Protein AF-A0A150H340-F1 (afdb_monomer)

Sequence (96 aa):
MKAMLTGIKAGQDNVPHRNFNGMSRMGEHELQLLKAETSENVGQYPPREIFPATLHQIESLSNSNLDALEDFYGIAFEGKSLAVRQAKFKCFIGAC

Organism: Gonium pectorale (NCBI:txid33097)

Nearest PDB structures (foldseek):
  2kvu-assembly1_A  TM=5.310E-01  e=8.066E+00  Homo sapiens
  2qnc-assembly1_B  TM=4.037E-01  e=7.118E+00  Tequatrovirus T4
  8byl-assembly1_A  TM=2.116E-01  e=2.788E+00  Homo sapiens

Structure (mmCIF, N/CA/C/O backbone):
data_AF-A0A150H340-F1
#
_entry.id   AF-A0A150H340-F1
#
loop_
_atom_site.group_PDB
_atom_site.id
_atom_site.type_symbol
_atom_site.label_atom_id
_atom_site.label_alt_id
_atom_site.label_comp_id
_atom_site.label_asym_id
_atom_site.label_entity_id
_atom_site.label_seq_id
_atom_site.pdbx_PDB_ins_code
_atom_site.Cartn_x
_atom_site.Cartn_y
_atom_site.Cartn_z
_atom_site.occupancy
_atom_site.B_iso_or_equiv
_atom_site.auth_seq_id
_atom_site.auth_comp_id
_atom_site.auth_asym_id
_atom_site.auth_atom_id
_atom_site.pdbx_PDB_model_num
ATOM 1 N N . MET A 1 1 ? 49.637 -1.217 31.233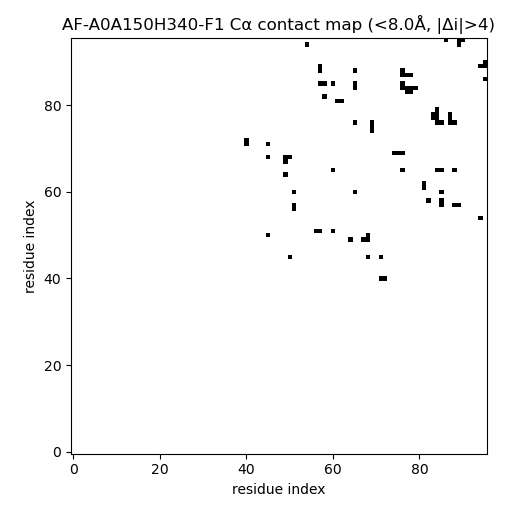 1.00 49.88 1 MET A N 1
ATOM 2 C CA . MET A 1 1 ? 48.436 -0.806 32.004 1.00 49.88 1 MET A CA 1
ATOM 3 C C . MET A 1 1 ? 48.202 0.709 32.092 1.00 49.88 1 MET A C 1
ATOM 5 O O . MET A 1 1 ? 47.072 1.099 32.335 1.00 49.88 1 MET A O 1
ATOM 9 N N . LYS A 1 2 ? 49.199 1.584 31.866 1.00 49.25 2 LYS A N 1
ATOM 10 C CA . LYS A 1 2 ? 49.019 3.050 31.965 1.00 49.25 2 LYS A CA 1
ATOM 11 C C . LYS A 1 2 ? 48.130 3.650 30.855 1.00 49.25 2 LYS A C 1
A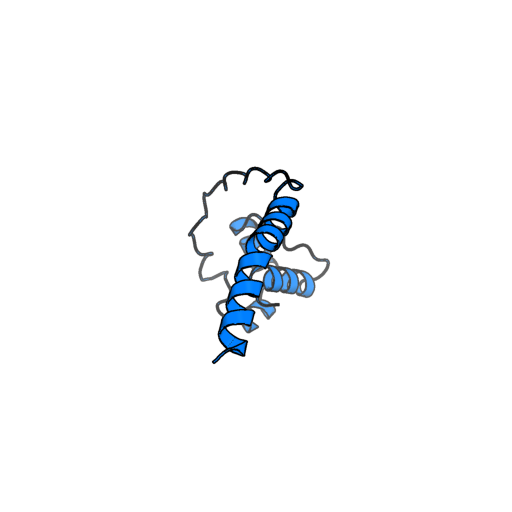TOM 13 O O . LYS A 1 2 ? 47.328 4.521 31.141 1.00 49.25 2 LYS A O 1
ATOM 18 N N . ALA A 1 3 ? 48.215 3.135 29.623 1.00 53.88 3 ALA A N 1
ATOM 19 C CA . AL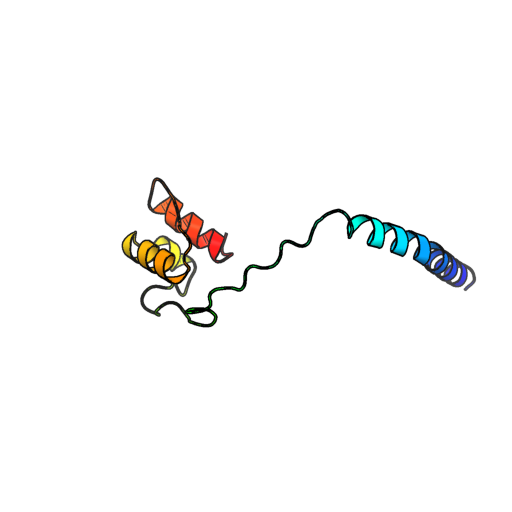A A 1 3 ? 47.463 3.647 28.467 1.00 53.88 3 ALA A CA 1
ATOM 20 C C . ALA A 1 3 ? 45.944 3.374 28.516 1.00 53.88 3 ALA A C 1
ATOM 22 O O . ALA A 1 3 ? 45.158 4.223 28.107 1.00 53.88 3 ALA A O 1
ATOM 23 N N . MET A 1 4 ? 45.518 2.224 29.061 1.00 52.66 4 MET A N 1
ATOM 24 C CA . MET A 1 4 ? 44.090 1.901 29.223 1.00 52.66 4 MET A CA 1
ATOM 25 C C . MET A 1 4 ? 43.397 2.840 30.218 1.00 52.66 4 MET A C 1
ATOM 27 O O . MET A 1 4 ? 42.274 3.267 29.977 1.00 52.66 4 MET A O 1
ATOM 31 N N . LEU A 1 5 ? 44.084 3.215 31.303 1.00 51.84 5 LEU A N 1
ATOM 32 C CA . LEU A 1 5 ? 43.545 4.139 32.304 1.00 51.84 5 LEU A CA 1
ATOM 33 C C . LEU A 1 5 ? 43.364 5.563 31.744 1.00 51.84 5 LEU A C 1
ATOM 35 O O . LEU A 1 5 ? 42.414 6.253 32.107 1.00 51.84 5 LEU A O 1
ATOM 39 N N . THR A 1 6 ? 44.243 5.987 30.829 1.00 53.50 6 THR A N 1
ATOM 40 C CA . THR A 1 6 ? 44.151 7.288 30.147 1.00 53.50 6 THR A CA 1
ATOM 41 C C . THR A 1 6 ? 42.976 7.344 29.166 1.00 53.50 6 THR A C 1
ATOM 43 O O . THR A 1 6 ? 42.281 8.357 29.107 1.00 53.50 6 THR A O 1
ATOM 46 N N . GLY A 1 7 ? 42.708 6.252 28.438 1.00 53.47 7 GLY A N 1
ATOM 47 C CA . GLY A 1 7 ? 41.573 6.164 27.510 1.00 53.47 7 GLY A CA 1
ATOM 48 C C . GLY A 1 7 ? 40.209 6.209 28.207 1.00 53.47 7 GLY A C 1
ATOM 49 O O . GLY A 1 7 ? 39.276 6.821 27.692 1.00 53.47 7 GLY A O 1
ATOM 50 N N . ILE A 1 8 ? 40.104 5.634 29.410 1.00 56.38 8 ILE A N 1
ATOM 51 C CA . ILE A 1 8 ? 38.874 5.681 30.219 1.00 56.38 8 ILE A CA 1
ATOM 52 C C . ILE A 1 8 ? 38.599 7.110 30.715 1.00 56.38 8 ILE A C 1
ATOM 54 O O . ILE A 1 8 ? 37.465 7.571 30.609 1.00 56.38 8 ILE A O 1
ATOM 58 N N . LYS A 1 9 ? 39.627 7.843 31.176 1.00 57.03 9 LYS A N 1
ATOM 59 C CA . LYS A 1 9 ? 39.479 9.256 31.582 1.00 57.03 9 LYS A CA 1
ATOM 60 C C . LYS A 1 9 ? 39.037 10.153 30.423 1.00 57.03 9 LYS A C 1
ATOM 62 O O . LYS A 1 9 ? 38.036 10.844 30.551 1.00 57.03 9 LYS A O 1
ATOM 67 N N . ALA A 1 10 ? 39.687 10.049 29.262 1.00 55.53 10 ALA A N 1
ATOM 68 C CA . ALA A 1 10 ? 39.297 10.819 28.076 1.00 55.53 10 ALA A CA 1
ATOM 69 C C . ALA A 1 10 ? 37.870 10.493 27.581 1.00 55.53 10 ALA A C 1
ATOM 71 O O . ALA A 1 10 ? 37.187 11.350 27.021 1.00 55.53 10 ALA A O 1
ATOM 72 N N . GLY A 1 11 ? 37.399 9.257 27.786 1.00 57.38 11 GLY A N 1
ATOM 73 C CA . GLY A 1 11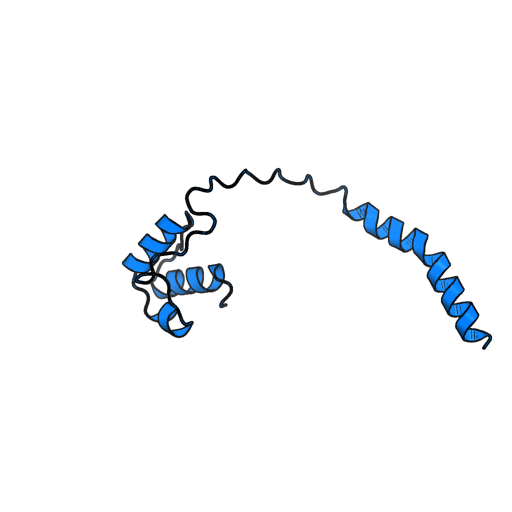 ? 36.016 8.867 27.508 1.00 57.38 11 GLY A CA 1
ATOM 74 C C . GLY A 1 11 ? 35.005 9.504 28.467 1.00 57.38 11 GLY A C 1
ATOM 75 O O . GLY A 1 11 ? 33.932 9.905 28.022 1.00 57.38 11 GLY A O 1
ATOM 76 N N . GLN A 1 12 ? 35.354 9.634 29.752 1.00 59.31 12 GLN A N 1
ATOM 77 C CA . GLN A 1 12 ? 34.518 10.268 30.779 1.00 59.31 12 GLN A CA 1
ATOM 78 C C . GLN A 1 12 ? 34.463 11.796 30.628 1.00 59.31 12 GLN A C 1
ATOM 80 O O . GLN A 1 12 ? 33.380 12.373 30.721 1.00 59.31 12 GLN A O 1
ATOM 85 N N . ASP A 1 13 ? 35.584 12.434 30.288 1.00 61.41 13 ASP A N 1
ATOM 86 C CA . ASP A 1 13 ? 35.671 13.891 30.090 1.00 61.41 13 ASP A CA 1
ATOM 87 C C . ASP A 1 13 ? 34.891 14.373 28.847 1.00 61.41 13 ASP A C 1
ATOM 89 O O . ASP A 1 13 ? 34.485 15.530 28.762 1.00 61.41 13 ASP A O 1
ATOM 93 N N . ASN A 1 14 ? 34.616 13.474 27.894 1.00 59.56 14 ASN A N 1
ATOM 94 C CA . ASN A 1 14 ? 33.822 13.750 26.691 1.00 59.56 14 ASN A CA 1
ATOM 95 C C . ASN A 1 14 ? 32.313 13.492 26.860 1.00 59.56 14 ASN A C 1
ATOM 97 O O . ASN A 1 14 ? 31.532 13.795 25.952 1.00 59.56 14 ASN A O 1
ATOM 101 N N . VAL A 1 15 ? 31.871 12.943 27.998 1.00 61.25 15 VAL A N 1
ATOM 102 C CA . VAL A 1 15 ? 30.442 12.714 28.283 1.00 61.25 15 VAL A CA 1
ATOM 103 C C . VAL A 1 15 ? 29.640 14.024 28.310 1.00 61.25 15 VAL A C 1
ATOM 105 O O . VAL A 1 15 ? 28.597 14.071 27.654 1.00 61.25 15 VAL A O 1
ATOM 108 N N . PRO A 1 16 ? 30.102 15.113 28.960 1.00 62.62 16 PRO A N 1
ATOM 109 C CA . PRO A 1 16 ? 29.389 16.390 28.952 1.00 62.62 16 PRO A CA 1
ATOM 110 C C . PRO A 1 16 ? 29.250 16.967 27.538 1.00 62.62 16 PRO A C 1
ATOM 112 O O . PRO A 1 16 ? 28.171 17.419 27.165 1.00 62.62 16 PRO A O 1
ATOM 115 N N . HIS A 1 17 ? 30.303 16.874 26.715 1.00 61.75 17 HIS A N 1
ATOM 116 C CA . HIS A 1 17 ? 30.283 17.329 25.321 1.00 61.75 17 HIS A CA 1
ATOM 117 C C . HIS A 1 17 ? 29.345 16.491 24.437 1.00 61.75 17 HIS A C 1
ATOM 119 O O . HIS A 1 17 ? 28.617 17.052 23.617 1.00 61.75 17 HIS A O 1
ATOM 125 N N . ARG A 1 18 ? 29.302 15.160 24.617 1.00 60.19 18 ARG A N 1
ATOM 126 C CA . ARG A 1 18 ? 28.330 14.289 23.926 1.00 60.19 18 ARG A CA 1
ATOM 127 C C . ARG A 1 18 ? 26.893 14.594 24.336 1.00 60.19 18 ARG A C 1
ATOM 129 O O . ARG A 1 18 ? 26.029 14.660 23.465 1.00 60.19 18 ARG A O 1
ATOM 136 N N . ASN A 1 19 ? 26.643 14.804 25.627 1.00 60.88 19 ASN A N 1
ATOM 137 C CA . ASN A 1 19 ? 25.307 15.121 26.134 1.00 60.88 19 ASN A CA 1
ATOM 138 C C . ASN A 1 19 ? 24.831 16.493 25.640 1.00 60.88 19 ASN A C 1
ATOM 140 O O . ASN A 1 19 ? 23.674 16.631 25.252 1.00 60.88 19 ASN A O 1
ATOM 144 N N . PHE A 1 20 ? 25.727 17.480 25.575 1.00 61.28 20 PHE A N 1
ATOM 145 C CA . PHE A 1 20 ? 25.423 18.801 25.027 1.00 61.28 20 PHE A CA 1
ATOM 146 C C . PHE A 1 20 ? 25.048 18.724 23.538 1.00 61.28 20 PHE A C 1
ATOM 148 O O . PHE A 1 20 ? 24.024 19.259 23.126 1.00 61.28 20 PHE A O 1
ATOM 155 N N . ASN A 1 21 ? 25.806 17.961 22.744 1.00 58.59 21 ASN A N 1
ATOM 156 C CA . ASN A 1 21 ? 25.537 17.797 21.312 1.00 58.59 21 ASN A CA 1
ATOM 157 C C . ASN A 1 21 ? 24.258 16.975 21.027 1.00 58.59 21 ASN A C 1
ATOM 159 O O . ASN A 1 21 ? 23.584 17.197 20.023 1.00 58.59 21 ASN A O 1
ATOM 163 N N . GLY A 1 22 ? 23.902 16.036 21.914 1.00 55.34 22 GLY A N 1
ATOM 164 C CA . GLY A 1 22 ? 22.654 15.266 21.829 1.00 55.34 22 GLY A CA 1
ATOM 165 C C . GLY A 1 22 ? 21.407 16.077 22.201 1.00 55.34 22 GLY A C 1
ATOM 166 O O . GLY A 1 22 ? 20.360 15.906 21.584 1.00 55.34 22 GLY A O 1
ATOM 167 N N . MET A 1 23 ? 21.527 16.993 23.166 1.00 55.09 23 MET A N 1
ATOM 168 C CA . MET A 1 23 ? 20.424 17.847 23.627 1.00 55.09 23 MET A CA 1
ATOM 169 C C . MET A 1 23 ? 20.179 19.058 22.714 1.00 55.09 23 MET A C 1
ATOM 171 O O . MET A 1 23 ? 19.035 19.484 22.579 1.00 55.09 23 MET A O 1
ATOM 175 N N . SER A 1 24 ? 21.205 19.583 22.030 1.00 54.47 24 SER A N 1
ATOM 176 C CA . SER A 1 24 ? 21.052 20.731 21.117 1.00 54.47 24 SER A CA 1
ATOM 177 C C . SER A 1 24 ? 20.220 20.446 19.861 1.00 54.47 24 SER A C 1
ATOM 179 O O . SER A 1 24 ? 19.803 21.390 19.204 1.00 54.47 24 SER A O 1
ATOM 181 N N . ARG A 1 25 ? 19.952 19.179 19.517 1.00 54.03 25 ARG A N 1
ATOM 182 C CA . ARG A 1 25 ? 19.154 18.808 18.329 1.00 54.03 25 ARG A CA 1
ATOM 183 C C . ARG A 1 25 ? 17.710 18.413 18.632 1.00 54.03 25 ARG A C 1
ATOM 185 O O . ARG A 1 25 ? 16.932 18.221 17.708 1.00 54.03 25 ARG A O 1
ATOM 192 N N . MET A 1 26 ? 17.344 18.295 19.907 1.00 53.19 26 MET A N 1
ATOM 193 C CA . MET A 1 26 ? 15.987 17.904 20.316 1.00 53.19 26 MET A CA 1
ATOM 194 C C . MET A 1 26 ? 15.009 19.091 20.358 1.00 53.19 26 MET A C 1
ATOM 196 O O . MET A 1 26 ? 13.813 18.879 20.509 1.00 53.19 26 MET A O 1
ATOM 200 N N . GLY A 1 27 ? 15.503 20.332 20.251 1.00 51.84 27 GLY A N 1
ATOM 201 C CA . GLY A 1 27 ? 14.705 21.549 20.444 1.00 51.84 27 GLY A CA 1
ATOM 202 C C . GLY A 1 27 ? 14.138 22.205 19.181 1.00 51.84 27 GLY A C 1
ATOM 203 O O . GLY A 1 27 ? 13.356 23.137 19.314 1.00 51.84 27 GLY A O 1
ATOM 204 N N . GLU A 1 28 ? 14.512 21.767 17.973 1.00 56.12 28 GLU A N 1
ATOM 205 C CA . GLU A 1 28 ? 14.174 22.493 16.728 1.00 56.12 28 GLU A CA 1
ATOM 206 C C . GLU A 1 28 ? 13.038 21.868 15.906 1.00 56.12 28 GLU A C 1
ATOM 208 O O . GLU A 1 28 ? 12.672 22.378 14.846 1.00 56.12 28 GLU A O 1
ATOM 213 N N . HIS A 1 29 ? 12.434 20.786 16.391 1.00 51.31 29 HIS A N 1
ATOM 214 C CA . HIS A 1 29 ? 11.270 20.191 15.749 1.00 51.31 29 HIS A CA 1
ATOM 215 C C . HIS A 1 29 ? 10.147 20.107 16.772 1.00 51.31 29 HIS A C 1
ATOM 217 O O . HIS A 1 29 ? 10.188 19.270 17.673 1.00 51.31 29 HIS A O 1
ATOM 223 N N . GLU A 1 30 ? 9.146 20.983 16.643 1.00 60.50 30 GLU A N 1
ATOM 224 C CA . GLU A 1 30 ? 7.867 20.768 17.312 1.00 60.50 30 GLU A CA 1
ATOM 225 C C . GLU A 1 30 ? 7.410 19.355 16.952 1.00 60.50 30 GLU A C 1
ATOM 227 O O . GLU A 1 30 ? 7.226 19.034 15.774 1.00 60.50 30 GLU A O 1
ATOM 232 N N . LEU A 1 31 ? 7.305 18.486 17.962 1.00 55.59 31 LEU A N 1
ATOM 233 C CA . LEU A 1 31 ? 6.715 17.171 17.780 1.00 55.59 31 LEU A CA 1
ATOM 234 C C . LEU A 1 31 ? 5.306 17.420 17.255 1.00 55.59 31 LEU A C 1
ATOM 236 O O . LEU A 1 31 ? 4.433 17.872 17.998 1.00 55.59 31 LEU A O 1
ATOM 240 N N . GLN A 1 32 ? 5.100 17.174 15.962 1.00 57.34 32 GLN A N 1
ATOM 241 C CA . GLN A 1 32 ? 3.767 17.197 15.392 1.00 57.34 32 GLN A CA 1
ATOM 242 C C . GLN A 1 32 ? 2.951 16.204 16.206 1.00 57.34 32 GLN A C 1
ATOM 244 O O . GLN A 1 32 ? 3.324 15.034 16.316 1.00 57.34 32 GLN A O 1
ATOM 249 N N . LEU A 1 33 ? 1.882 16.692 16.835 1.00 57.84 33 LEU A N 1
ATOM 250 C CA . LEU A 1 33 ? 0.944 15.835 17.540 1.00 57.84 33 LEU A CA 1
ATOM 251 C C . LEU A 1 33 ? 0.539 14.731 16.566 1.00 57.84 33 LEU A C 1
ATOM 253 O O . LEU A 1 33 ? -0.034 15.019 15.513 1.00 57.84 33 LEU A O 1
ATOM 257 N N . LEU A 1 34 ? 0.886 13.487 16.905 1.00 55.28 34 LEU A N 1
ATOM 258 C CA . LEU A 1 34 ? 0.406 12.317 16.188 1.00 55.28 34 LEU A CA 1
ATOM 259 C C . LEU A 1 34 ? -1.114 12.442 16.179 1.00 55.28 34 LEU A C 1
ATOM 261 O O . LEU A 1 34 ? -1.753 12.378 17.232 1.00 55.28 34 LEU A O 1
ATOM 265 N N . LYS A 1 35 ? -1.691 12.718 15.003 1.00 52.94 35 LYS A N 1
ATOM 266 C CA . LYS A 1 35 ? -3.140 12.642 14.839 1.00 52.94 35 LYS A CA 1
ATOM 267 C C . LYS A 1 35 ? -3.529 11.249 15.306 1.00 52.94 35 LYS A C 1
ATOM 269 O O . LYS A 1 35 ? -2.934 10.277 14.851 1.00 52.94 35 LYS A O 1
ATOM 274 N N . ALA A 1 36 ? -4.475 11.174 16.238 1.00 55.66 36 ALA A N 1
ATOM 275 C CA . ALA A 1 36 ? -5.037 9.900 16.643 1.00 55.66 36 ALA A CA 1
ATOM 276 C C . ALA A 1 36 ? -5.484 9.176 15.369 1.00 55.66 36 ALA A C 1
ATOM 278 O O . ALA A 1 36 ? -6.292 9.716 14.609 1.00 55.66 36 ALA A O 1
ATOM 279 N N . GLU A 1 37 ? -4.891 8.014 15.101 1.00 55.59 37 GLU A N 1
ATOM 280 C CA . GLU A 1 37 ? -5.306 7.170 13.991 1.00 55.59 37 GLU A CA 1
ATOM 281 C C . GLU A 1 37 ? -6.787 6.855 14.206 1.00 55.59 37 GLU A C 1
ATOM 283 O O . GLU A 1 37 ? -7.169 6.263 15.216 1.00 55.59 37 GLU A O 1
ATOM 288 N N . THR A 1 38 ? -7.647 7.316 13.298 1.00 54.19 38 THR A N 1
ATOM 289 C CA . THR A 1 38 ? -9.046 6.891 13.245 1.00 54.19 38 THR A CA 1
ATOM 290 C C . THR A 1 38 ? -9.031 5.425 12.841 1.00 54.19 38 THR A C 1
ATOM 292 O O . THR A 1 38 ? -8.886 5.080 11.671 1.00 54.19 38 THR A O 1
ATOM 295 N N . SER A 1 39 ? -9.040 4.568 13.853 1.00 50.25 39 SER A N 1
ATOM 296 C CA . SER A 1 39 ? -8.555 3.199 13.798 1.00 50.25 39 SER A CA 1
ATOM 297 C C . SER A 1 39 ? -9.647 2.177 13.512 1.00 50.25 39 SER A C 1
ATOM 299 O O . SER A 1 39 ? -9.685 1.134 14.159 1.00 50.25 39 SER A O 1
ATOM 301 N N . GLU A 1 40 ? -10.532 2.416 12.542 1.00 57.47 40 GLU A N 1
ATOM 302 C CA . GLU A 1 40 ? -11.495 1.359 12.188 1.00 57.47 40 GLU A CA 1
ATOM 303 C C . GLU A 1 40 ? -10.781 0.091 11.680 1.00 57.47 40 GLU A C 1
ATOM 305 O O . GLU A 1 40 ? -11.230 -1.017 11.967 1.00 57.47 40 GLU A O 1
ATOM 310 N N . ASN A 1 41 ? -9.598 0.236 11.063 1.00 55.56 41 ASN A N 1
ATOM 311 C CA . ASN A 1 41 ? -8.858 -0.875 10.452 1.00 55.56 41 ASN A CA 1
ATOM 312 C C . ASN A 1 41 ? -7.477 -1.163 11.079 1.00 55.56 41 ASN A C 1
ATOM 314 O O . ASN A 1 41 ? -6.737 -2.002 10.5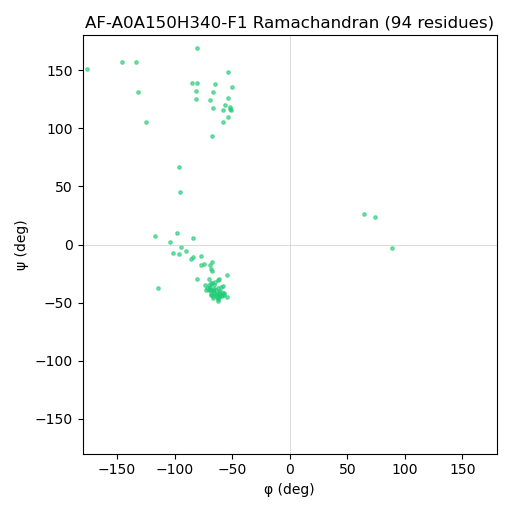63 1.00 55.56 41 ASN A O 1
ATOM 318 N N . VAL A 1 42 ? -7.101 -0.518 12.193 1.00 50.97 42 VAL A N 1
ATOM 319 C CA . VAL A 1 42 ? -5.798 -0.783 12.841 1.00 50.97 42 VAL A CA 1
ATOM 320 C C . VAL A 1 42 ? -5.791 -2.208 13.402 1.00 50.97 42 VAL A C 1
ATOM 322 O O . VAL A 1 42 ? -6.582 -2.553 14.275 1.00 50.97 42 VAL A O 1
ATOM 325 N N . GLY A 1 43 ? -4.895 -3.049 12.880 1.00 60.56 43 GLY A N 1
ATOM 326 C CA . GLY A 1 43 ? -4.796 -4.471 13.230 1.00 60.56 43 GLY A CA 1
ATOM 327 C C . GLY A 1 43 ? -5.659 -5.405 12.376 1.00 60.56 43 GLY A C 1
ATOM 328 O O . GLY A 1 43 ? -5.569 -6.623 12.542 1.00 60.56 43 GLY A O 1
ATOM 329 N N . GLN A 1 44 ? -6.455 -4.873 11.444 1.00 65.88 44 GLN A N 1
ATOM 330 C CA . GLN A 1 44 ? -7.137 -5.695 10.451 1.00 65.88 44 GLN A CA 1
ATOM 331 C C . GLN A 1 44 ? -6.171 -6.046 9.319 1.00 65.88 44 GLN A C 1
ATOM 333 O O . GLN A 1 44 ? -5.383 -5.217 8.864 1.00 65.88 44 GLN A O 1
ATOM 338 N N . TYR A 1 45 ? -6.233 -7.293 8.858 1.00 66.50 45 TYR A N 1
ATOM 339 C CA . TYR A 1 45 ? -5.574 -7.671 7.617 1.00 66.50 45 TYR A CA 1
ATOM 340 C C . TYR A 1 45 ? -6.510 -7.350 6.452 1.00 66.50 45 TYR A C 1
ATOM 342 O O . TYR A 1 45 ? -7.705 -7.646 6.553 1.00 66.50 45 TYR A O 1
ATOM 350 N N . PRO A 1 46 ? -5.992 -6.808 5.339 1.00 70.81 46 PRO A N 1
ATOM 351 C CA . PRO A 1 46 ? -6.762 -6.744 4.108 1.00 70.81 46 PRO A CA 1
ATOM 352 C C . PRO A 1 46 ? -7.281 -8.144 3.746 1.00 70.81 46 PRO A C 1
ATOM 354 O O . PRO A 1 46 ? -6.620 -9.147 4.057 1.00 70.81 46 PRO A O 1
ATOM 357 N N . PRO A 1 47 ? -8.457 -8.246 3.100 1.00 70.00 47 PRO A N 1
ATOM 358 C CA . PRO A 1 47 ? -9.020 -9.531 2.711 1.00 70.00 47 PRO A CA 1
ATOM 359 C C . PRO A 1 47 ? -7.982 -10.384 1.973 1.00 70.00 47 PRO A C 1
ATOM 361 O O . PRO A 1 47 ? -7.276 -9.892 1.090 1.00 70.00 47 PRO A O 1
ATOM 364 N N . ARG A 1 48 ? -7.888 -11.676 2.324 1.00 65.81 48 ARG A N 1
ATOM 365 C CA . ARG A 1 48 ? -6.904 -12.617 1.742 1.00 65.81 48 ARG A CA 1
ATOM 366 C C . ARG A 1 48 ? -6.945 -12.678 0.216 1.00 65.81 48 ARG A C 1
ATOM 368 O O . ARG A 1 48 ? -5.954 -13.037 -0.402 1.00 65.81 48 ARG A O 1
ATOM 375 N N . GLU A 1 49 ? -8.095 -12.366 -0.365 1.00 70.00 49 GLU A N 1
ATOM 376 C CA . GLU A 1 49 ? -8.328 -12.372 -1.809 1.00 70.00 49 GLU A CA 1
ATOM 377 C C . GLU A 1 49 ? -7.670 -11.180 -2.521 1.00 70.00 49 GLU A C 1
ATOM 379 O O . GLU A 1 49 ? -7.496 -11.215 -3.736 1.00 70.00 49 GLU A O 1
ATOM 384 N N . ILE A 1 50 ? -7.289 -10.139 -1.773 1.00 69.06 50 ILE A N 1
ATOM 385 C CA . ILE A 1 50 ? -6.854 -8.846 -2.310 1.00 69.06 50 ILE A CA 1
ATOM 386 C C . ILE A 1 50 ? -5.373 -8.584 -2.004 1.00 69.06 50 ILE A C 1
ATOM 388 O O . ILE A 1 50 ? -4.655 -8.048 -2.849 1.00 69.06 50 ILE A O 1
ATOM 392 N N . PHE A 1 51 ? -4.883 -8.973 -0.820 1.00 76.56 51 PHE A N 1
ATOM 393 C CA . PHE A 1 51 ? -3.489 -8.719 -0.449 1.00 76.56 51 PHE A CA 1
ATOM 394 C C . PHE A 1 51 ? -2.529 -9.753 -1.053 1.00 76.56 51 PHE A C 1
ATOM 396 O O . PHE A 1 51 ? -2.693 -10.953 -0.810 1.00 76.56 51 PHE A O 1
ATOM 403 N N . PRO A 1 52 ? -1.490 -9.328 -1.792 1.00 73.00 52 PRO A N 1
ATOM 404 C CA . PRO A 1 52 ? -0.520 -10.257 -2.354 1.00 73.00 52 PRO A CA 1
ATOM 405 C C . PRO A 1 52 ? 0.331 -10.885 -1.243 1.00 73.00 52 PRO A C 1
ATOM 407 O O . PRO A 1 52 ? 0.992 -10.196 -0.470 1.00 73.00 52 PRO A O 1
ATOM 410 N N . ALA A 1 53 ? 0.355 -12.216 -1.189 1.00 67.25 53 ALA A N 1
ATOM 411 C CA . ALA A 1 53 ? 1.159 -12.981 -0.237 1.00 67.25 53 ALA A CA 1
ATOM 412 C C . ALA A 1 53 ? 2.648 -13.044 -0.626 1.00 67.25 53 ALA A C 1
ATOM 414 O O . ALA A 1 53 ? 3.494 -13.374 0.205 1.00 67.25 53 AL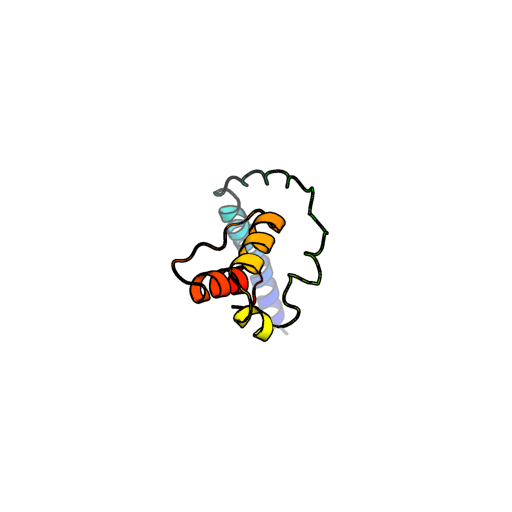A A O 1
ATOM 415 N N . THR A 1 54 ? 2.982 -12.755 -1.889 1.00 78.88 54 THR A N 1
ATOM 416 C CA . THR A 1 54 ? 4.362 -12.760 -2.400 1.00 78.88 54 THR A CA 1
ATOM 417 C C . THR A 1 54 ? 4.668 -11.520 -3.233 1.00 78.88 54 THR A C 1
ATOM 419 O O . THR A 1 54 ? 3.779 -10.924 -3.838 1.00 78.88 54 THR A O 1
ATOM 422 N N . LEU A 1 55 ? 5.955 -11.175 -3.337 1.00 77.50 55 LEU A N 1
ATOM 423 C CA . LEU A 1 55 ? 6.422 -10.055 -4.161 1.00 77.50 55 LEU A CA 1
ATOM 424 C C . LEU A 1 55 ? 6.028 -10.183 -5.636 1.00 77.50 55 LEU A C 1
ATOM 426 O O . LEU A 1 55 ? 5.704 -9.185 -6.269 1.00 77.50 55 LEU A O 1
ATOM 430 N N . HIS A 1 56 ? 6.017 -11.404 -6.171 1.00 81.12 56 HIS A N 1
ATOM 431 C CA . HIS A 1 56 ? 5.631 -11.650 -7.559 1.00 81.12 56 HIS A CA 1
ATOM 432 C C . HIS A 1 56 ? 4.139 -11.384 -7.801 1.00 81.12 56 HIS A C 1
ATOM 434 O O . HIS A 1 56 ? 3.754 -10.884 -8.854 1.00 81.12 56 HIS A O 1
ATOM 440 N N . GLN A 1 57 ? 3.287 -11.639 -6.804 1.00 83.31 57 GLN A N 1
ATOM 441 C CA . GLN A 1 57 ? 1.852 -11.368 -6.918 1.00 83.31 57 GLN A CA 1
ATOM 442 C C . GLN A 1 57 ? 1.540 -9.868 -7.006 1.00 83.31 57 GLN A C 1
ATOM 444 O O . GLN A 1 57 ? 0.515 -9.505 -7.579 1.00 83.31 57 GLN A O 1
ATOM 449 N N . ILE A 1 58 ? 2.430 -8.991 -6.528 1.00 84.12 58 ILE A N 1
ATOM 450 C CA . ILE A 1 58 ? 2.270 -7.534 -6.668 1.00 84.12 58 ILE A CA 1
ATOM 451 C C . ILE A 1 58 ? 2.219 -7.130 -8.147 1.00 84.12 58 ILE A C 1
ATOM 453 O O . ILE A 1 58 ? 1.401 -6.302 -8.540 1.00 84.12 58 ILE A O 1
ATOM 457 N N . GLU A 1 59 ? 3.051 -7.759 -8.980 1.00 84.62 59 GLU A N 1
ATOM 458 C CA . GLU A 1 59 ? 3.126 -7.498 -10.425 1.00 84.62 59 GLU A CA 1
ATOM 459 C C . GLU A 1 59 ? 1.870 -7.989 -11.168 1.00 84.62 59 GLU A C 1
ATOM 461 O O . GLU A 1 59 ? 1.578 -7.532 -12.273 1.00 84.62 59 GLU A O 1
ATOM 466 N N . SER A 1 60 ? 1.087 -8.874 -10.541 1.00 87.50 60 SER A N 1
ATOM 467 C CA . SER A 1 60 ? -0.195 -9.373 -11.057 1.00 87.50 60 SER A CA 1
ATOM 468 C C . SER A 1 60 ? -1.430 -8.610 -10.563 1.00 87.50 60 SER A C 1
ATOM 470 O O . SER A 1 60 ? -2.542 -8.937 -10.977 1.00 87.50 60 SER A O 1
ATOM 472 N N . LEU A 1 61 ? -1.278 -7.601 -9.695 1.00 88.06 61 LEU A N 1
ATOM 473 C CA . LEU A 1 61 ? -2.424 -6.833 -9.199 1.00 88.06 61 LEU A CA 1
ATOM 474 C C . LEU A 1 61 ? -3.081 -6.028 -10.325 1.00 88.06 61 LEU A C 1
ATOM 476 O O . LEU A 1 61 ? -2.407 -5.304 -11.056 1.00 88.06 61 LEU A O 1
ATOM 480 N N . SER A 1 62 ? -4.404 -6.120 -10.436 1.00 90.38 62 SER A N 1
ATOM 481 C CA . SER A 1 62 ? -5.211 -5.271 -11.314 1.00 90.38 62 SER A CA 1
ATOM 482 C C . SER A 1 62 ? -5.482 -3.899 -10.679 1.00 90.38 62 SER A C 1
ATOM 484 O O . SER A 1 62 ? -5.282 -3.704 -9.481 1.00 90.38 62 SER A O 1
ATOM 486 N N . ASN A 1 63 ? -6.015 -2.954 -11.466 1.00 88.75 63 ASN A N 1
ATOM 487 C CA . ASN A 1 63 ? -6.495 -1.674 -10.929 1.00 88.75 63 ASN A CA 1
ATOM 488 C C . ASN A 1 63 ? -7.567 -1.867 -9.847 1.00 88.75 63 ASN A C 1
ATOM 490 O O . ASN A 1 63 ? -7.465 -1.230 -8.815 1.00 88.75 63 ASN A O 1
ATOM 494 N N . SER A 1 64 ? -8.515 -2.795 -10.027 1.00 89.19 64 SER A N 1
ATOM 495 C CA . SER A 1 64 ? -9.566 -3.051 -9.031 1.00 89.19 64 SER A CA 1
ATOM 496 C C . SER A 1 64 ? -9.013 -3.534 -7.689 1.00 89.19 64 SER A C 1
ATOM 498 O O . SER A 1 64 ? -9.529 -3.162 -6.641 1.00 89.19 64 SER A O 1
ATOM 500 N N . ASN A 1 65 ? -7.957 -4.354 -7.708 1.00 89.31 65 ASN A N 1
ATOM 501 C CA . ASN A 1 65 ? -7.314 -4.814 -6.478 1.00 89.31 65 ASN A CA 1
ATOM 502 C C . ASN A 1 65 ? -6.595 -3.656 -5.785 1.00 89.31 65 ASN A C 1
ATOM 504 O O . ASN A 1 65 ? -6.623 -3.564 -4.564 1.00 89.31 65 ASN A O 1
ATOM 508 N N . LEU A 1 66 ? -5.961 -2.776 -6.564 1.00 88.88 66 LEU A N 1
ATOM 509 C CA . LEU A 1 66 ? -5.310 -1.582 -6.038 1.00 88.88 66 LEU A CA 1
ATOM 510 C C . LEU A 1 66 ? -6.334 -0.608 -5.454 1.00 88.88 66 LEU A C 1
ATOM 512 O O . LEU A 1 66 ? -6.114 -0.163 -4.341 1.00 88.88 66 LEU A O 1
ATOM 516 N N . ASP A 1 67 ? -7.462 -0.363 -6.123 1.00 89.81 67 ASP A N 1
ATOM 517 C CA . ASP A 1 67 ? -8.543 0.496 -5.616 1.00 89.81 67 ASP A CA 1
ATOM 518 C C . ASP A 1 67 ? -9.078 -0.033 -4.268 1.00 89.81 67 ASP A C 1
ATOM 520 O O . ASP A 1 67 ? -9.181 0.708 -3.297 1.00 89.81 67 ASP A O 1
ATOM 524 N N . ALA A 1 68 ? -9.301 -1.348 -4.151 1.00 86.88 68 ALA A N 1
ATOM 525 C CA . ALA A 1 68 ? -9.727 -1.957 -2.890 1.00 86.88 68 ALA A CA 1
ATOM 526 C C . ALA A 1 68 ? -8.664 -1.858 -1.775 1.00 86.88 68 ALA A C 1
ATOM 528 O O . ALA A 1 68 ? -9.003 -1.755 -0.595 1.00 86.88 68 ALA A O 1
ATOM 529 N N . LEU A 1 69 ? -7.374 -1.896 -2.128 1.00 86.94 69 LEU A N 1
ATOM 530 C CA . LEU A 1 69 ? -6.282 -1.665 -1.179 1.00 86.94 69 LEU A CA 1
ATOM 531 C C . LEU A 1 69 ? -6.203 -0.184 -0.776 1.00 86.94 69 LEU A C 1
ATOM 533 O O . LEU A 1 69 ? -5.929 0.097 0.388 1.00 86.94 69 LEU A O 1
ATOM 537 N N . GLU A 1 70 ? -6.458 0.748 -1.696 1.00 88.75 70 GLU A N 1
ATOM 538 C CA . GLU A 1 70 ? -6.530 2.186 -1.400 1.00 88.75 70 GLU A CA 1
ATOM 539 C C . GLU A 1 70 ? -7.658 2.484 -0.413 1.00 88.75 70 GLU A C 1
ATOM 541 O O . GLU A 1 70 ? -7.419 3.155 0.592 1.00 88.75 70 GLU A O 1
ATOM 546 N N . ASP A 1 71 ? -8.846 1.919 -0.645 1.00 86.12 71 ASP A N 1
ATOM 547 C CA . ASP A 1 71 ? -9.998 2.035 0.254 1.00 86.12 71 ASP A CA 1
ATOM 548 C C . ASP A 1 71 ? -9.697 1.441 1.637 1.00 86.12 71 ASP A C 1
ATOM 550 O O . ASP A 1 71 ? -10.025 2.037 2.665 1.00 86.12 71 ASP A O 1
ATOM 554 N N . PHE A 1 72 ? -9.033 0.280 1.682 1.00 84.62 72 PHE A N 1
ATOM 555 C CA . PHE A 1 72 ? -8.691 -0.389 2.937 1.00 84.62 72 PHE A CA 1
ATOM 556 C C . PHE A 1 72 ? -7.672 0.402 3.772 1.00 84.62 72 PHE A C 1
ATOM 558 O O . PHE A 1 72 ? -7.848 0.557 4.985 1.00 84.62 72 PHE A O 1
ATOM 565 N N . TYR A 1 73 ? -6.602 0.888 3.134 1.00 82.56 73 TYR A N 1
ATOM 566 C CA . TYR A 1 73 ? -5.521 1.622 3.799 1.00 82.56 73 TYR A CA 1
ATOM 567 C C . TYR A 1 73 ? -5.800 3.122 3.952 1.00 82.56 73 TYR A C 1
ATOM 569 O O . TYR A 1 73 ? -5.072 3.798 4.679 1.00 82.56 73 TYR A O 1
ATOM 577 N N . GLY A 1 74 ? -6.818 3.656 3.272 1.00 84.19 74 GLY A N 1
ATOM 578 C CA . GLY A 1 74 ? -7.109 5.089 3.228 1.00 84.19 74 GLY A CA 1
ATOM 579 C C . GLY A 1 74 ? -6.006 5.913 2.552 1.00 84.19 74 GLY A C 1
ATOM 580 O O . GLY A 1 74 ? -5.823 7.085 2.885 1.00 84.19 74 GLY A O 1
ATOM 581 N N . ILE A 1 75 ? -5.229 5.306 1.647 1.00 84.19 75 ILE A N 1
ATOM 582 C CA . ILE A 1 75 ? -4.072 5.919 0.972 1.00 84.19 75 ILE A CA 1
ATOM 583 C C . ILE A 1 75 ? -4.177 5.660 -0.527 1.00 84.19 75 ILE A C 1
ATOM 585 O O . ILE A 1 75 ? -4.322 4.517 -0.934 1.00 84.19 75 ILE A O 1
ATOM 589 N N . ALA A 1 76 ? -4.016 6.699 -1.348 1.00 87.31 76 ALA A N 1
ATOM 590 C CA . ALA A 1 76 ? -4.026 6.571 -2.804 1.00 87.31 76 ALA A CA 1
ATOM 591 C C . ALA A 1 76 ? -2.668 6.096 -3.368 1.00 87.31 76 ALA A C 1
ATOM 593 O O . ALA A 1 76 ? -1.614 6.677 -3.083 1.00 87.31 76 ALA A O 1
ATOM 594 N N . PHE A 1 77 ? -2.685 5.093 -4.249 1.00 88.06 77 PHE A N 1
ATOM 595 C CA . PHE A 1 77 ? -1.553 4.632 -5.058 1.00 88.06 77 PHE A CA 1
ATOM 596 C C . PHE A 1 77 ? -1.611 5.279 -6.449 1.00 88.06 77 PHE A C 1
ATOM 598 O O . PHE A 1 77 ? -1.820 4.621 -7.470 1.00 88.06 77 PHE A O 1
ATOM 605 N N . GLU A 1 78 ? -1.419 6.599 -6.498 1.00 86.25 78 GLU A N 1
ATOM 606 C CA . GLU A 1 78 ? -1.558 7.388 -7.726 1.00 86.25 78 GLU A CA 1
ATOM 607 C C . GLU A 1 78 ? -0.518 7.034 -8.806 1.00 86.25 78 GLU A C 1
ATOM 609 O O . GLU A 1 78 ? 0.684 6.896 -8.547 1.00 86.25 78 GLU A O 1
ATOM 614 N N . GLY A 1 79 ? -0.964 6.961 -10.064 1.00 85.94 79 GLY A N 1
ATOM 615 C CA . GLY A 1 79 ? -0.086 6.705 -11.202 1.00 85.94 79 GLY A CA 1
ATOM 616 C C . GLY A 1 79 ? -0.796 6.762 -12.553 1.00 85.94 79 GLY A C 1
ATOM 617 O O . GLY A 1 79 ? -1.973 6.442 -12.669 1.00 85.94 79 GLY A O 1
ATOM 618 N N . LYS A 1 80 ? -0.056 7.138 -13.606 1.00 86.12 80 LYS A N 1
ATOM 619 C CA . LYS A 1 80 ? -0.568 7.199 -14.993 1.00 86.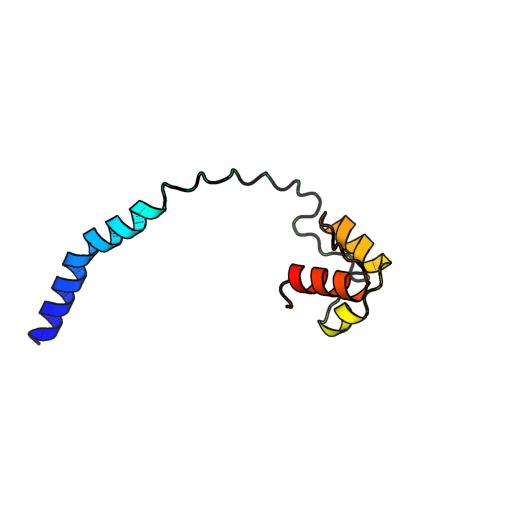12 80 LYS A CA 1
ATOM 620 C C . LYS A 1 80 ? -0.680 5.827 -15.672 1.00 86.12 80 LYS A C 1
ATOM 622 O O . LYS A 1 80 ? -1.216 5.732 -16.770 1.00 86.12 80 LYS A O 1
ATOM 627 N N . SER A 1 81 ? -0.132 4.779 -15.062 1.00 91.75 81 SER A N 1
ATOM 628 C CA . SER A 1 81 ? -0.170 3.412 -15.579 1.00 91.75 81 SER A CA 1
ATOM 629 C C . SER A 1 81 ? -0.263 2.406 -14.436 1.00 91.75 81 SER A C 1
ATOM 631 O O . SER A 1 81 ? 0.155 2.698 -13.314 1.00 91.75 81 SER A O 1
ATOM 633 N N . LEU A 1 82 ? -0.763 1.204 -14.739 1.00 90.94 82 LEU A N 1
ATOM 634 C CA . LEU A 1 82 ? -0.878 0.110 -13.771 1.00 90.94 82 LEU A CA 1
ATOM 635 C C . LEU A 1 82 ? 0.465 -0.200 -13.098 1.00 90.94 82 LEU A C 1
ATOM 637 O O . LEU A 1 82 ? 0.530 -0.287 -11.879 1.00 90.94 82 LEU A O 1
ATOM 641 N N . ALA A 1 83 ? 1.546 -0.269 -13.879 1.00 90.19 83 ALA A N 1
ATOM 642 C CA . ALA A 1 83 ? 2.888 -0.535 -13.365 1.00 90.19 83 ALA A CA 1
ATOM 643 C C . ALA A 1 83 ? 3.351 0.519 -12.344 1.00 90.19 83 ALA A C 1
ATOM 645 O O . ALA A 1 83 ? 3.996 0.182 -11.354 1.00 90.19 83 ALA A O 1
ATOM 646 N N . VAL A 1 84 ? 2.997 1.796 -12.545 1.00 91.12 84 VAL A N 1
ATOM 647 C CA . VAL A 1 84 ? 3.320 2.861 -11.582 1.00 91.12 84 VAL A CA 1
ATOM 648 C C . VAL A 1 84 ? 2.526 2.675 -10.293 1.00 91.12 84 VAL A C 1
ATOM 650 O O . VAL A 1 84 ? 3.106 2.779 -9.215 1.00 91.12 84 VAL A O 1
ATOM 653 N N . ARG A 1 85 ? 1.231 2.351 -10.387 1.00 92.19 85 ARG A N 1
ATOM 654 C CA . ARG A 1 85 ? 0.395 2.097 -9.204 1.00 92.19 85 ARG A CA 1
ATOM 655 C C . ARG A 1 85 ? 0.874 0.863 -8.423 1.00 92.19 85 ARG A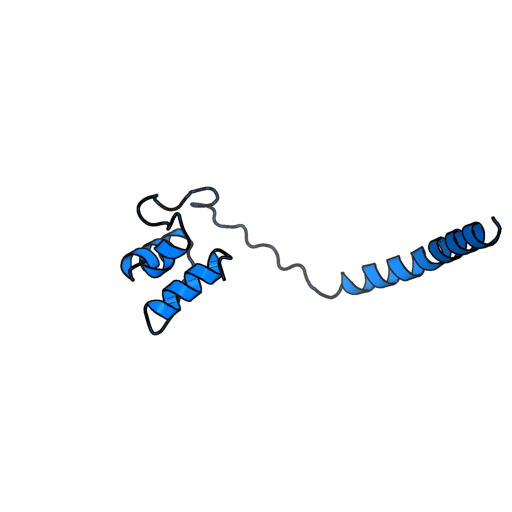 C 1
ATOM 657 O O . ARG A 1 85 ? 1.033 0.930 -7.209 1.00 92.19 85 ARG A O 1
ATOM 664 N N . GLN A 1 86 ? 1.217 -0.225 -9.116 1.00 90.44 86 GLN A N 1
ATOM 665 C CA . GLN A 1 86 ? 1.824 -1.424 -8.520 1.00 90.44 86 GLN A CA 1
ATOM 666 C C . GLN A 1 86 ? 3.159 -1.108 -7.830 1.00 90.44 86 GLN A C 1
ATOM 668 O O . GLN A 1 86 ? 3.393 -1.555 -6.710 1.00 90.44 86 GLN A O 1
ATOM 673 N N . ALA A 1 87 ? 4.025 -0.305 -8.460 1.00 89.12 87 ALA A N 1
ATOM 674 C CA . ALA A 1 87 ? 5.285 0.126 -7.858 1.00 89.12 87 ALA A CA 1
ATOM 675 C C . ALA A 1 87 ? 5.059 0.991 -6.608 1.00 89.12 87 ALA A C 1
ATOM 677 O O . ALA A 1 87 ? 5.767 0.830 -5.617 1.00 89.12 87 ALA A O 1
ATOM 678 N N . LYS A 1 88 ? 4.050 1.872 -6.614 1.00 89.81 88 LYS A N 1
ATOM 679 C CA . LYS A 1 88 ? 3.667 2.667 -5.439 1.00 89.81 88 LYS A CA 1
ATOM 680 C C . LYS A 1 88 ? 3.200 1.790 -4.286 1.00 89.81 88 LYS A C 1
ATOM 682 O O . LYS A 1 88 ? 3.687 1.971 -3.174 1.00 89.81 88 LYS A O 1
ATOM 687 N N . PHE A 1 89 ? 2.339 0.814 -4.563 1.00 89.56 89 PHE A N 1
ATOM 688 C CA . PHE A 1 89 ? 1.931 -0.170 -3.565 1.00 89.56 89 PHE A CA 1
ATOM 689 C C . PHE A 1 89 ? 3.130 -0.984 -3.045 1.00 89.56 89 PHE A C 1
ATOM 691 O O . PHE A 1 89 ? 3.296 -1.133 -1.837 1.00 89.56 89 PHE A O 1
ATOM 698 N N . LYS A 1 90 ? 4.029 -1.430 -3.935 1.00 88.56 90 LYS A N 1
ATOM 699 C CA . LYS A 1 90 ? 5.271 -2.137 -3.571 1.00 88.56 90 LYS A CA 1
ATOM 700 C C . LYS A 1 90 ? 6.149 -1.310 -2.625 1.00 88.56 90 LYS A C 1
ATOM 702 O O . LYS A 1 90 ? 6.644 -1.843 -1.636 1.00 88.56 90 LYS A O 1
ATOM 707 N N . CYS A 1 91 ? 6.311 -0.014 -2.893 1.00 87.00 91 CYS A N 1
ATOM 708 C CA . CYS A 1 91 ? 7.028 0.889 -1.995 1.00 87.00 91 CYS A CA 1
ATOM 709 C C . CYS A 1 91 ? 6.303 1.079 -0.658 1.00 87.00 91 CYS A C 1
ATOM 711 O O . CYS A 1 91 ? 6.951 1.084 0.385 1.00 87.00 91 CYS A O 1
ATOM 713 N N . PHE A 1 92 ? 4.974 1.220 -0.678 1.00 86.88 92 PHE A N 1
ATOM 714 C CA . PHE A 1 92 ? 4.160 1.408 0.525 1.00 86.88 92 PHE A CA 1
ATOM 715 C C . PHE A 1 92 ? 4.326 0.255 1.524 1.00 86.88 92 PHE A C 1
ATOM 717 O O . PHE A 1 92 ? 4.499 0.497 2.715 1.00 86.88 92 PHE A O 1
ATOM 724 N N . ILE A 1 93 ? 4.366 -0.989 1.040 1.00 85.31 93 ILE A N 1
ATOM 725 C CA . ILE A 1 93 ? 4.575 -2.171 1.890 1.00 85.31 93 ILE A CA 1
ATOM 726 C C . ILE A 1 93 ? 6.059 -2.468 2.197 1.00 85.31 93 ILE A C 1
ATOM 728 O O . ILE A 1 93 ? 6.362 -3.508 2.778 1.00 85.31 93 ILE A O 1
ATOM 732 N N . GLY A 1 94 ? 6.994 -1.600 1.790 1.00 81.44 94 GLY A N 1
ATOM 733 C CA . GLY A 1 94 ? 8.429 -1.754 2.070 1.00 81.44 94 GLY A CA 1
ATOM 734 C C . GLY A 1 94 ? 9.140 -2.832 1.245 1.00 81.44 94 GLY A C 1
ATOM 735 O O . GLY A 1 94 ? 10.165 -3.358 1.670 1.00 81.44 94 GLY A O 1
ATOM 736 N N . ALA A 1 95 ? 8.601 -3.180 0.077 1.00 79.19 95 ALA A N 1
ATOM 737 C CA . ALA A 1 95 ? 9.119 -4.221 -0.812 1.00 79.19 95 ALA A CA 1
ATOM 738 C C . ALA A 1 95 ? 9.982 -3.682 -1.975 1.00 79.19 95 ALA A C 1
ATOM 740 O O . ALA A 1 95 ? 10.250 -4.409 -2.938 1.00 79.19 95 ALA A O 1
ATOM 741 N N . CYS A 1 96 ? 10.333 -2.397 -1.929 1.00 62.78 96 CYS A N 1
ATOM 742 C CA . CYS A 1 96 ? 11.078 -1.664 -2.952 1.00 62.78 96 CYS A CA 1
ATOM 743 C C . CYS A 1 96 ? 12.596 -1.833 -2.864 1.00 62.78 96 CYS A C 1
ATOM 745 O O . CYS A 1 96 ? 13.130 -1.864 -1.734 1.00 62.78 96 CYS A O 1
#

Secondary struc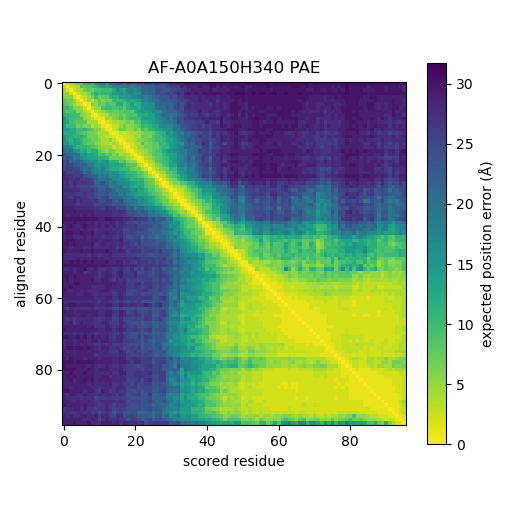ture (DSSP, 8-state):
-HHHHHHHHHHHHTHHHHHHHHHTTSSSS----------SSTTPPPPTTTS-SSHHHHHT--HHHHHHHHHHHT-----SSHHHHHHHHHHHTT--

pLDDT: mean 70.93, std 14.9, range [49.25, 92.19]

Radius of gyration: 24.29 Å; Cα contacts (8 Å, |Δi|>4): 44; chains: 1; bounding box: 60×36×48 Å

Foldseek 3Di:
DVVVVVVVVVVVVCPVVVVVVVVVPVPPDDPDPPDPPPPPPPVPDQPPVQDDPDPVVLVVHDPVSLVSVCVNVVHDLDDPDSVSSSVSVCVVVVND

Solvent-accessible surface area (backbone atoms only — not comparable to full-atom values): 6102 Å² total; per-residue (Å²): 119,72,67,63,58,52,54,53,50,59,54,58,71,42,45,64,60,52,52,50,64,61,55,71,66,67,76,82,58,82,77,72,76,76,71,78,73,84,57,90,54,73,89,59,77,71,58,80,92,60,51,62,92,44,80,71,45,44,80,68,58,49,70,70,44,49,53,55,48,21,66,69,72,74,48,84,52,76,56,99,44,70,70,47,22,40,50,44,48,36,46,72,75,68,72,108

Mean predicted aligned error: 16.58 Å